Protein AF-A0A1M5SU04-F1 (afdb_monomer)

Solvent-accessible surface area (backbone atoms only — not comparable to full-atom values): 3797 Å² total; per-residue (Å²): 131,55,70,68,57,50,55,49,50,33,50,51,27,45,52,53,18,49,51,26,46,58,51,20,75,79,32,72,96,48,21,70,64,29,45,49,54,16,51,55,28,43,49,52,27,48,51,52,51,50,52,52,52,62,65,64,63,59,61,66,60,65,63,49,56,59,65,74,75,110

pLDDT: mean 87.11, std 17.92, range [49.31, 98.81]

Sequence (70 aa):
MSREAVLENVRRFRTIASLYRQTAAFRPGQSWSLLGQAKDWEYRALAELESYFNGSAQPTSARLEIAIAA

Foldseek 3Di:
DDPVVLVVLLVVLQVQLVVLCVVLVVVVVCNVVSNVSSVVSNVVSVVSVVVVVVVVVPDPVVVVVVVVVD

Organism: NCBI:txid1437360

Structure (mmCIF, N/CA/C/O backbone):
data_AF-A0A1M5SU04-F1
#
_entry.id   AF-A0A1M5SU04-F1
#
loop_
_atom_site.group_PDB
_atom_site.id
_atom_site.type_symbol
_atom_site.label_atom_id
_atom_site.label_alt_id
_atom_site.label_comp_id
_atom_site.label_asym_id
_atom_site.label_entity_id
_atom_site.label_seq_id
_atom_site.pdbx_PDB_ins_code
_atom_site.Cartn_x
_atom_site.Cartn_y
_atom_site.Cartn_z
_atom_site.occupancy
_atom_site.B_iso_or_equiv
_atom_site.auth_seq_id
_atom_site.auth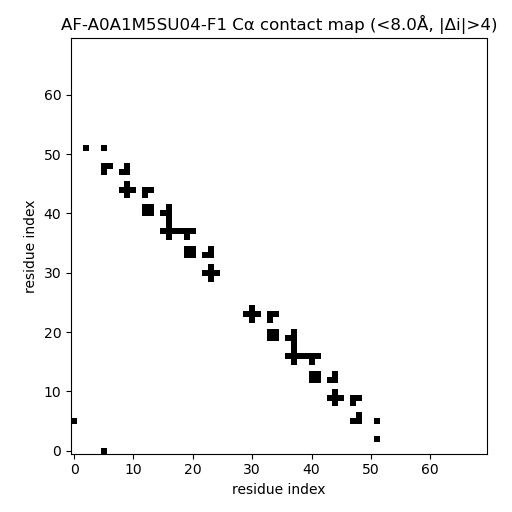_comp_id
_atom_site.auth_asym_id
_atom_site.auth_atom_id
_atom_site.pdbx_PDB_model_num
ATOM 1 N N . MET A 1 1 ? 10.950 7.106 -18.001 1.00 71.88 1 MET A N 1
ATOM 2 C CA . MET A 1 1 ? 11.256 7.610 -16.640 1.00 71.88 1 MET A CA 1
ATOM 3 C C . MET A 1 1 ? 12.610 7.077 -16.212 1.00 71.88 1 MET A C 1
ATOM 5 O O . MET A 1 1 ? 12.980 6.009 -16.685 1.00 71.88 1 MET A O 1
ATOM 9 N N . SER A 1 2 ? 13.349 7.796 -15.363 1.00 90.19 2 SER A N 1
ATOM 10 C CA . SER A 1 2 ? 14.585 7.254 -14.785 1.00 90.19 2 SER A CA 1
ATOM 11 C C . SER A 1 2 ? 14.273 6.189 -13.730 1.00 90.19 2 SER A C 1
ATOM 13 O O . SER A 1 2 ? 13.179 6.167 -13.156 1.00 90.19 2 SER A O 1
ATOM 15 N N . ARG A 1 3 ? 15.244 5.314 -13.455 1.00 90.94 3 ARG A N 1
ATOM 16 C CA . ARG A 1 3 ? 15.142 4.283 -12.414 1.00 90.94 3 ARG A CA 1
ATOM 17 C C . ARG A 1 3 ? 14.844 4.894 -11.047 1.00 90.94 3 ARG A C 1
ATOM 19 O 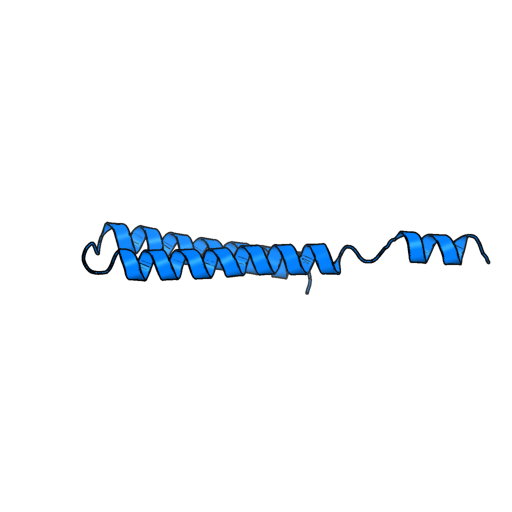O . ARG A 1 3 ? 14.046 4.358 -10.285 1.00 90.94 3 ARG A O 1
ATOM 26 N N . GLU A 1 4 ? 15.477 6.019 -10.740 1.00 95.19 4 GLU A N 1
ATOM 27 C CA . GLU A 1 4 ? 15.334 6.727 -9.471 1.00 95.19 4 GLU A CA 1
ATOM 28 C C . GLU A 1 4 ? 13.898 7.224 -9.284 1.00 95.19 4 GLU A C 1
ATOM 30 O O . GLU A 1 4 ? 13.339 7.062 -8.201 1.00 95.19 4 GLU A O 1
ATOM 35 N N . ALA A 1 5 ? 13.283 7.757 -10.347 1.00 95.19 5 ALA A N 1
ATOM 36 C CA . ALA A 1 5 ? 11.897 8.216 -10.322 1.00 95.19 5 ALA A CA 1
ATOM 37 C C . ALA A 1 5 ? 10.914 7.056 -10.092 1.00 95.19 5 ALA A C 1
ATOM 39 O O . ALA A 1 5 ? 10.018 7.168 -9.259 1.00 95.19 5 ALA A O 1
ATOM 40 N N . VAL A 1 6 ? 11.130 5.918 -10.761 1.00 95.62 6 VAL A N 1
ATOM 41 C CA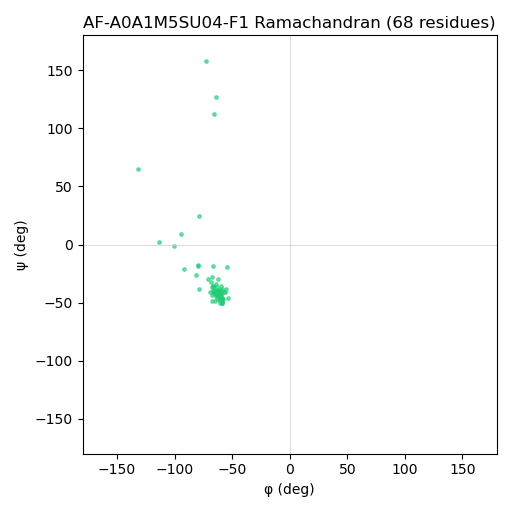 . VAL A 1 6 ? 10.319 4.700 -10.585 1.00 95.62 6 VAL A CA 1
ATOM 42 C C . VAL A 1 6 ? 10.403 4.192 -9.148 1.00 95.62 6 VAL A C 1
ATOM 44 O O . VAL A 1 6 ? 9.384 3.970 -8.498 1.00 95.62 6 VAL A O 1
ATOM 47 N N . LEU A 1 7 ? 11.617 4.045 -8.609 1.00 95.94 7 LEU A N 1
ATOM 48 C CA . LEU A 1 7 ? 11.798 3.568 -7.236 1.00 95.94 7 LEU A CA 1
ATOM 49 C C . LEU A 1 7 ? 11.203 4.537 -6.209 1.00 95.94 7 LEU A C 1
ATOM 51 O O . LEU A 1 7 ? 10.672 4.098 -5.189 1.00 95.94 7 LEU A O 1
ATOM 55 N N . GLU A 1 8 ? 11.259 5.841 -6.475 1.00 98.19 8 GLU A N 1
ATOM 56 C CA . GLU A 1 8 ? 10.634 6.849 -5.627 1.00 98.19 8 GLU A CA 1
ATOM 57 C C . GLU A 1 8 ? 9.101 6.772 -5.656 1.00 98.19 8 GLU A C 1
ATOM 59 O O . GLU A 1 8 ? 8.474 6.786 -4.594 1.00 98.19 8 GLU A O 1
ATOM 64 N N . ASN A 1 9 ? 8.490 6.595 -6.829 1.00 97.88 9 ASN A N 1
ATOM 65 C CA . ASN A 1 9 ? 7.047 6.370 -6.956 1.00 97.88 9 AS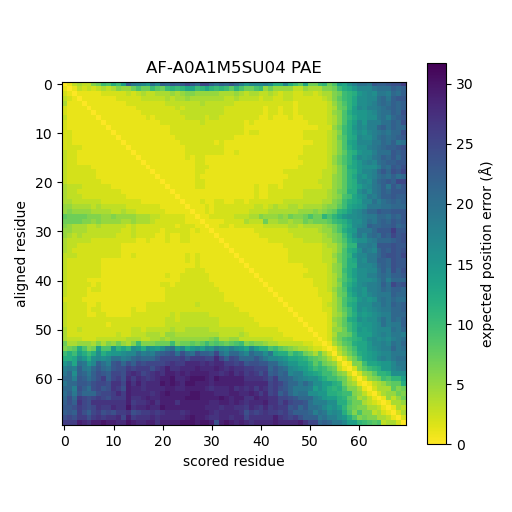N A CA 1
ATOM 66 C C . ASN A 1 9 ? 6.604 5.124 -6.179 1.00 97.88 9 ASN A C 1
ATOM 68 O O . ASN A 1 9 ? 5.668 5.181 -5.380 1.00 97.88 9 ASN A O 1
ATOM 72 N N . VAL A 1 10 ? 7.329 4.014 -6.338 1.00 98.38 10 VAL A N 1
ATOM 73 C CA . VAL A 1 10 ? 7.054 2.751 -5.636 1.00 98.38 10 VAL A CA 1
ATOM 74 C C . VAL A 1 10 ? 7.140 2.925 -4.122 1.00 98.38 10 VAL A C 1
ATOM 76 O O . VAL A 1 10 ? 6.260 2.448 -3.400 1.00 98.38 10 VAL A O 1
ATOM 79 N N . ARG A 1 11 ? 8.171 3.625 -3.626 1.00 98.44 11 ARG A N 1
ATOM 80 C CA . ARG A 1 11 ? 8.285 3.957 -2.199 1.00 98.44 11 ARG A CA 1
ATOM 81 C C . ARG A 1 11 ? 7.080 4.766 -1.729 1.00 98.44 11 ARG A C 1
ATOM 83 O O . ARG A 1 11 ? 6.453 4.377 -0.748 1.00 98.44 11 ARG A O 1
ATOM 90 N N . ARG A 1 12 ? 6.712 5.839 -2.437 1.00 98.69 12 ARG A N 1
ATOM 91 C CA . ARG A 1 12 ? 5.566 6.693 -2.077 1.00 98.69 12 ARG A CA 1
ATOM 92 C C . ARG A 1 12 ? 4.258 5.916 -2.023 1.00 98.69 12 ARG A C 1
ATOM 94 O O . ARG A 1 12 ? 3.552 6.000 -1.022 1.00 98.69 12 ARG A O 1
ATOM 101 N N . PHE A 1 13 ? 3.951 5.129 -3.050 1.00 98.75 13 PHE A N 1
ATOM 102 C CA . PHE A 1 13 ? 2.712 4.353 -3.101 1.00 98.75 13 PHE A CA 1
ATOM 103 C C . PHE A 1 13 ? 2.625 3.333 -1.957 1.00 98.75 13 PHE A C 1
ATOM 105 O O . PHE A 1 13 ? 1.595 3.250 -1.288 1.00 98.75 13 PHE A O 1
ATOM 112 N N . ARG A 1 14 ? 3.719 2.625 -1.647 1.00 98.62 14 ARG A N 1
ATOM 113 C CA . ARG A 1 14 ? 3.771 1.687 -0.509 1.00 98.62 14 ARG A CA 1
ATOM 114 C C . ARG A 1 14 ? 3.650 2.386 0.846 1.00 98.62 14 ARG A C 1
ATOM 116 O O . ARG A 1 14 ? 2.989 1.860 1.745 1.00 98.62 14 ARG A O 1
ATOM 123 N N . THR A 1 15 ? 4.241 3.571 0.996 1.00 98.81 15 THR A N 1
ATOM 124 C CA . THR A 1 15 ? 4.070 4.395 2.200 1.00 98.81 15 THR A CA 1
ATOM 125 C C . THR A 1 15 ? 2.606 4.785 2.381 1.00 98.81 15 THR A C 1
ATOM 127 O O . THR A 1 15 ? 2.053 4.579 3.459 1.00 98.81 15 THR A O 1
ATOM 130 N N . ILE A 1 16 ? 1.942 5.262 1.324 1.00 98.75 16 ILE A N 1
ATOM 131 C CA . ILE A 1 16 ? 0.519 5.626 1.371 1.00 98.75 16 ILE A CA 1
ATOM 132 C C . ILE A 1 16 ? -0.343 4.406 1.729 1.00 98.75 16 ILE A C 1
ATOM 134 O O . ILE A 1 16 ? -1.164 4.488 2.641 1.00 98.75 16 ILE A O 1
ATOM 138 N N . ALA A 1 17 ? -0.115 3.251 1.097 1.00 98.81 17 ALA A N 1
ATOM 139 C CA . ALA A 1 17 ? -0.815 2.012 1.442 1.00 98.81 17 ALA A CA 1
ATOM 140 C C . ALA A 1 17 ? -0.649 1.630 2.925 1.00 98.81 17 ALA A C 1
ATOM 142 O O . ALA A 1 17 ? -1.607 1.228 3.589 1.00 98.81 17 ALA A O 1
ATOM 143 N N . SER A 1 18 ? 0.558 1.798 3.472 1.00 98.75 18 SER A N 1
ATOM 144 C CA . SER A 1 18 ? 0.841 1.529 4.886 1.00 98.75 18 SER A CA 1
ATOM 145 C C . SER A 1 18 ? 0.074 2.473 5.814 1.00 98.75 18 SER A C 1
ATOM 147 O O . SER A 1 18 ? -0.485 2.016 6.811 1.00 98.75 18 SER A O 1
ATOM 149 N N . LEU A 1 19 ? -0.031 3.759 5.464 1.00 98.75 19 LEU A N 1
ATOM 150 C CA . LEU A 1 19 ? -0.826 4.734 6.220 1.00 98.75 19 LEU A CA 1
ATOM 151 C C . LEU A 1 19 ? -2.317 4.374 6.228 1.00 98.75 19 LEU A C 1
ATOM 153 O O . LEU A 1 19 ? -2.962 4.469 7.274 1.00 98.75 19 LEU A O 1
ATOM 157 N N . TYR A 1 20 ? -2.865 3.897 5.107 1.00 98.75 20 TYR A N 1
ATOM 158 C CA . TYR A 1 20 ? -4.249 3.419 5.055 1.00 98.75 20 TYR A CA 1
ATOM 159 C C . TYR A 1 20 ? -4.487 2.224 5.985 1.00 98.75 20 TYR A C 1
ATOM 161 O O . TYR A 1 20 ? -5.471 2.219 6.725 1.00 98.75 20 TYR A O 1
ATOM 169 N N . ARG A 1 21 ? -3.571 1.245 6.019 1.00 98.56 21 ARG A N 1
ATOM 170 C CA . ARG A 1 21 ? -3.663 0.101 6.946 1.00 98.56 21 ARG A CA 1
ATOM 171 C C . ARG A 1 21 ? -3.573 0.513 8.407 1.00 98.56 21 ARG A C 1
ATOM 173 O O . ARG A 1 21 ? -4.357 0.035 9.222 1.00 98.56 21 ARG A O 1
ATOM 180 N N . GLN A 1 22 ? -2.641 1.408 8.731 1.00 98.62 22 GLN A N 1
ATOM 181 C CA . GLN A 1 22 ? -2.519 1.956 10.082 1.00 98.62 22 GLN A CA 1
ATOM 182 C C . GLN A 1 22 ? -3.811 2.671 10.481 1.00 98.62 22 GLN A C 1
ATOM 184 O O . GLN A 1 22 ? -4.353 2.415 11.549 1.00 98.62 22 GLN A O 1
ATOM 189 N N . THR A 1 23 ? -4.368 3.491 9.588 1.00 98.38 23 THR A N 1
ATOM 190 C CA . THR A 1 23 ? -5.637 4.190 9.832 1.00 98.38 23 THR A CA 1
ATOM 191 C C . THR A 1 23 ? -6.797 3.211 10.033 1.00 98.38 23 THR A C 1
ATOM 193 O O . THR A 1 23 ? -7.615 3.414 10.931 1.00 98.38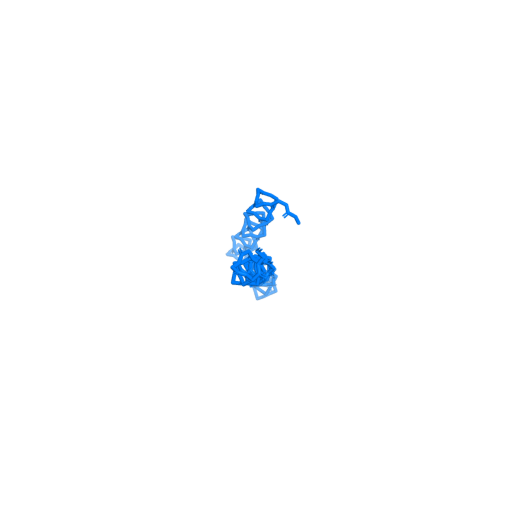 23 THR A O 1
ATOM 196 N N . ALA A 1 24 ? -6.855 2.124 9.257 1.00 98.44 24 ALA A N 1
ATOM 197 C CA . ALA A 1 24 ? -7.893 1.097 9.368 1.00 98.44 24 ALA A CA 1
ATOM 198 C C . ALA A 1 24 ? -7.921 0.427 10.753 1.00 98.44 24 ALA A C 1
ATOM 200 O O . ALA A 1 24 ? -9.005 0.166 11.277 1.00 98.44 24 ALA A O 1
ATOM 201 N N . ALA A 1 25 ? -6.754 0.225 11.378 1.00 97.88 25 ALA A N 1
ATOM 202 C CA . ALA A 1 25 ? -6.644 -0.352 12.719 1.00 97.88 25 ALA A CA 1
ATOM 203 C C . ALA A 1 25 ? -7.326 0.506 13.802 1.00 97.88 25 ALA A C 1
ATOM 205 O O . ALA A 1 25 ? -7.853 -0.031 14.773 1.00 97.88 25 ALA A O 1
ATOM 206 N N . PHE A 1 26 ? -7.376 1.829 13.612 1.00 97.75 26 PHE A N 1
ATOM 207 C CA . PHE A 1 26 ? -8.005 2.771 14.549 1.00 97.75 26 PHE A CA 1
ATOM 208 C C . PHE A 1 26 ? -9.414 3.212 14.122 1.00 97.75 26 PHE A C 1
ATOM 210 O O . PHE A 1 26 ? -10.057 4.002 14.815 1.00 97.75 26 PHE A O 1
ATOM 217 N N . ARG A 1 27 ? -9.912 2.737 12.972 1.00 96.81 27 ARG A N 1
ATOM 218 C CA . ARG A 1 27 ? -11.208 3.128 12.391 1.00 96.81 27 ARG A CA 1
ATOM 219 C C . ARG A 1 27 ? -12.018 1.890 11.974 1.00 96.81 27 ARG A C 1
ATOM 221 O O . ARG A 1 27 ? -12.301 1.729 10.787 1.00 96.81 27 ARG A O 1
ATOM 228 N N . PRO A 1 28 ? -12.449 1.028 12.917 1.00 94.19 28 PRO A N 1
ATOM 229 C CA . PRO A 1 28 ? -13.078 -0.258 12.597 1.00 94.19 28 PRO A CA 1
ATOM 230 C C . PRO A 1 28 ? -14.305 -0.133 11.677 1.00 94.19 28 PRO A C 1
ATOM 232 O O . PRO A 1 28 ? -14.436 -0.911 10.737 1.00 94.19 28 PRO A O 1
ATOM 235 N N . GLY A 1 29 ? -15.141 0.899 11.856 1.00 97.69 29 GLY A N 1
ATOM 236 C CA . GLY A 1 29 ? -16.308 1.148 10.994 1.00 97.69 29 GLY A CA 1
ATOM 237 C C . GLY A 1 29 ? -15.980 1.525 9.540 1.00 97.69 29 GLY A C 1
ATOM 238 O O . GLY A 1 29 ? -16.835 1.400 8.673 1.00 97.69 29 GLY A O 1
ATOM 239 N N . GLN A 1 30 ? -14.750 1.961 9.253 1.00 97.38 30 GLN A N 1
ATOM 240 C CA . GLN A 1 30 ? -14.274 2.298 7.902 1.00 97.38 30 GLN A CA 1
ATOM 241 C C . GLN A 1 30 ? -13.176 1.344 7.413 1.00 97.38 30 GLN A C 1
ATOM 243 O O . GLN A 1 30 ? -12.653 1.527 6.313 1.00 97.38 30 GLN A O 1
ATOM 248 N N . SER A 1 31 ? -12.827 0.326 8.209 1.00 97.38 31 SER A N 1
ATOM 249 C CA . SER A 1 31 ? -11.650 -0.520 7.994 1.00 97.38 31 SER A CA 1
ATOM 250 C C . SER A 1 31 ? -11.624 -1.125 6.591 1.00 97.38 31 SER A C 1
ATOM 252 O O . SER A 1 31 ? -10.635 -0.990 5.881 1.00 97.38 31 SER A O 1
ATOM 254 N N . TRP A 1 32 ? -12.748 -1.671 6.124 1.00 98.12 32 TRP A N 1
ATOM 255 C CA . TRP A 1 32 ? -12.854 -2.266 4.789 1.00 98.12 32 TRP A CA 1
ATOM 256 C C . TRP A 1 32 ? -12.574 -1.278 3.650 1.00 98.12 32 TRP A C 1
ATOM 258 O O . TRP A 1 32 ? -11.828 -1.605 2.730 1.00 98.12 32 TRP A O 1
ATOM 268 N N . SER A 1 33 ? -13.117 -0.059 3.724 1.00 98.38 33 SER A N 1
ATOM 269 C CA . SER A 1 33 ? -12.868 0.982 2.715 1.00 98.38 33 SER A CA 1
ATOM 270 C C . SER A 1 33 ? -11.402 1.424 2.715 1.00 98.38 33 SER A C 1
ATOM 272 O O . SER A 1 33 ? -10.784 1.567 1.660 1.00 98.38 33 SER A O 1
ATOM 274 N N . LEU A 1 34 ? -10.812 1.589 3.901 1.00 98.69 34 LEU A N 1
ATOM 275 C CA . LEU A 1 34 ? -9.408 1.972 4.053 1.00 98.69 34 LEU A CA 1
ATOM 276 C C . LEU A 1 34 ? -8.461 0.867 3.561 1.00 98.69 34 LEU A C 1
ATOM 278 O O . LEU A 1 34 ? -7.487 1.159 2.873 1.00 98.69 34 LEU A O 1
ATOM 282 N N . LEU A 1 35 ? -8.758 -0.402 3.848 1.00 98.69 35 LEU A N 1
ATOM 283 C CA . LEU A 1 35 ? -7.991 -1.544 3.342 1.00 98.69 35 LEU A CA 1
ATOM 284 C C . LEU A 1 35 ? -8.121 -1.701 1.820 1.00 98.69 35 LEU A C 1
ATOM 286 O O . LEU A 1 35 ? -7.138 -2.046 1.165 1.00 98.69 35 LEU A O 1
ATOM 290 N N . GLY A 1 36 ? -9.292 -1.400 1.250 1.00 98.56 36 GLY A N 1
ATOM 291 C CA . GLY A 1 36 ? -9.480 -1.311 -0.200 1.00 98.56 36 GLY A CA 1
ATOM 292 C C . GLY A 1 36 ? -8.565 -0.256 -0.825 1.00 98.56 36 GLY A C 1
ATOM 293 O O . GLY A 1 36 ? -7.783 -0.572 -1.718 1.00 98.56 36 GLY A O 1
ATOM 294 N N . GLN A 1 37 ? -8.559 0.959 -0.270 1.00 98.75 37 GLN A N 1
ATOM 295 C CA . GLN A 1 37 ? -7.660 2.027 -0.721 1.00 98.75 37 GLN A CA 1
ATOM 296 C C . GLN A 1 37 ? -6.181 1.637 -0.578 1.00 98.75 37 GLN A C 1
ATOM 298 O O . GLN A 1 37 ? -5.386 1.907 -1.476 1.00 98.75 37 GLN A O 1
ATOM 303 N N . ALA A 1 38 ? -5.798 0.959 0.511 1.00 98.81 38 ALA A N 1
ATOM 304 C CA . ALA A 1 38 ? -4.435 0.453 0.676 1.00 98.81 38 ALA A CA 1
ATOM 305 C C . ALA A 1 38 ? -4.038 -0.496 -0.466 1.00 98.81 38 ALA A C 1
ATOM 307 O O . ALA A 1 38 ? -2.965 -0.342 -1.049 1.00 98.81 38 ALA A O 1
ATOM 308 N N . LYS A 1 39 ? -4.916 -1.446 -0.807 1.00 98.75 39 LYS A N 1
ATOM 309 C CA . LYS A 1 39 ? -4.700 -2.401 -1.899 1.00 98.75 39 LYS A CA 1
ATOM 310 C C . LYS A 1 39 ? -4.535 -1.694 -3.247 1.00 98.75 39 LYS A C 1
ATOM 312 O O . LYS A 1 39 ? -3.639 -2.053 -4.008 1.00 98.75 39 LYS A O 1
ATOM 317 N N . ASP A 1 40 ? -5.344 -0.676 -3.529 1.00 98.75 40 ASP A N 1
ATOM 318 C CA . ASP A 1 40 ? -5.256 0.077 -4.786 1.00 98.75 40 ASP A CA 1
ATOM 319 C C . ASP A 1 40 ? -3.902 0.786 -4.935 1.00 98.75 40 ASP A C 1
ATOM 321 O O . ASP A 1 40 ? -3.310 0.800 -6.018 1.00 98.75 40 ASP A O 1
ATOM 325 N N . TRP A 1 41 ? -3.366 1.342 -3.845 1.00 98.75 41 TRP A N 1
ATOM 326 C CA . TRP A 1 41 ? -2.029 1.940 -3.846 1.00 98.75 41 TRP A CA 1
ATOM 327 C C . TRP A 1 41 ? -0.916 0.908 -4.035 1.00 98.75 41 TRP A C 1
ATOM 329 O O . TRP A 1 41 ? 0.052 1.178 -4.746 1.00 98.75 41 TRP A O 1
ATOM 339 N N . GLU A 1 42 ? -1.049 -0.289 -3.467 1.00 98.69 42 GLU A N 1
ATOM 340 C CA . GLU A 1 42 ? -0.090 -1.368 -3.724 1.00 98.69 42 GLU A CA 1
ATOM 341 C C . GLU A 1 42 ? -0.111 -1.837 -5.168 1.00 98.69 42 GLU A C 1
ATOM 343 O O . GLU A 1 42 ? 0.952 -2.039 -5.754 1.00 98.69 42 GLU A O 1
ATOM 348 N N . TYR A 1 43 ? -1.298 -1.945 -5.761 1.00 98.56 43 TYR A N 1
ATOM 349 C CA . TYR A 1 43 ? -1.432 -2.283 -7.170 1.00 98.56 43 TYR A CA 1
ATOM 350 C C . TYR A 1 43 ? -0.737 -1.248 -8.061 1.00 98.56 43 TYR A C 1
ATOM 352 O O . TYR A 1 43 ? 0.007 -1.619 -8.963 1.00 98.56 43 TYR A O 1
ATOM 360 N N . ARG A 1 44 ? -0.876 0.051 -7.760 1.00 98.50 44 ARG A N 1
ATOM 361 C CA . ARG A 1 44 ? -0.134 1.114 -8.464 1.00 98.50 44 ARG A CA 1
ATOM 362 C C . ARG A 1 44 ? 1.383 0.957 -8.323 1.00 98.50 44 ARG A C 1
ATOM 364 O O . ARG A 1 44 ? 2.104 1.178 -9.287 1.00 98.50 44 ARG A O 1
ATOM 371 N N . ALA A 1 45 ? 1.873 0.553 -7.149 1.00 98.38 45 ALA A N 1
ATOM 372 C CA . ALA A 1 45 ? 3.298 0.292 -6.932 1.00 98.38 45 ALA A CA 1
ATOM 373 C C . ALA A 1 45 ? 3.809 -0.910 -7.737 1.00 98.38 45 ALA A C 1
ATOM 375 O O . ALA A 1 45 ? 4.926 -0.869 -8.251 1.00 98.38 45 ALA A O 1
ATOM 376 N N . LEU A 1 46 ? 3.005 -1.969 -7.848 1.00 97.94 46 LEU A N 1
ATOM 377 C CA . LEU A 1 46 ? 3.326 -3.131 -8.675 1.00 97.94 46 LEU A CA 1
ATOM 378 C C . LEU A 1 46 ? 3.314 -2.771 -10.161 1.00 97.94 46 LEU A C 1
ATOM 380 O O . LEU A 1 46 ? 4.306 -3.018 -10.837 1.00 97.94 46 LEU A O 1
ATOM 384 N N . ALA A 1 47 ? 2.265 -2.097 -10.635 1.00 96.81 47 ALA A N 1
ATOM 385 C CA . ALA A 1 47 ? 2.144 -1.667 -12.025 1.00 96.81 47 ALA A CA 1
ATOM 386 C C . ALA A 1 47 ? 3.303 -0.751 -12.461 1.00 96.81 47 ALA A C 1
ATOM 388 O O . ALA A 1 47 ? 3.810 -0.877 -13.573 1.00 96.81 47 ALA A O 1
ATOM 389 N N . GLU A 1 48 ? 3.767 0.140 -11.579 1.00 96.25 48 GLU A N 1
ATOM 390 C CA . GLU A 1 48 ? 4.929 1.002 -11.832 1.00 96.25 48 GLU A CA 1
ATOM 391 C C . GLU A 1 48 ? 6.221 0.181 -12.019 1.00 96.25 48 GLU A C 1
ATOM 393 O O . GLU A 1 48 ? 6.992 0.432 -12.950 1.00 96.25 48 GLU A O 1
ATOM 398 N N . LEU A 1 49 ? 6.447 -0.833 -11.171 1.00 95.38 49 LEU A N 1
ATOM 399 C CA . LEU A 1 49 ? 7.586 -1.748 -11.309 1.00 95.38 49 LEU A CA 1
ATOM 400 C C . LEU A 1 49 ? 7.484 -2.581 -12.587 1.00 95.38 49 LEU A C 1
ATOM 402 O O . LEU A 1 49 ? 8.454 -2.662 -13.338 1.00 95.38 49 LEU A O 1
ATOM 406 N N . GLU A 1 50 ? 6.325 -3.183 -12.842 1.00 95.25 50 GLU A N 1
ATOM 407 C CA . GLU A 1 50 ? 6.072 -4.007 -14.025 1.00 95.25 50 GLU A CA 1
ATOM 408 C C . GLU A 1 50 ? 6.283 -3.208 -15.311 1.00 95.25 50 GLU A C 1
ATOM 410 O O . GLU A 1 50 ? 6.997 -3.657 -16.202 1.00 95.25 50 GLU A O 1
ATOM 415 N N . SE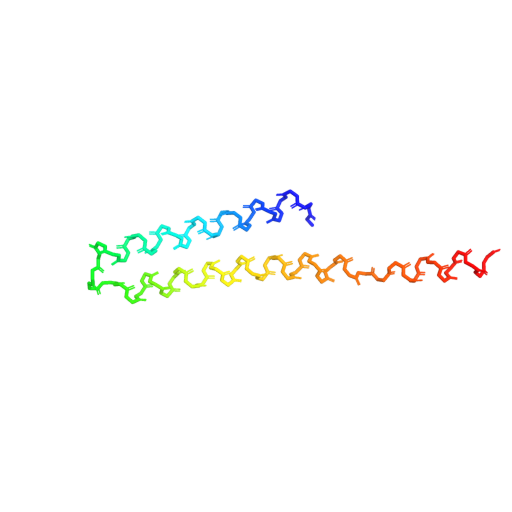R A 1 51 ? 5.746 -1.988 -15.387 1.00 92.00 51 SER A N 1
ATOM 416 C CA . SER A 1 51 ? 5.938 -1.090 -16.528 1.00 92.00 51 SER A CA 1
ATOM 417 C C . SER A 1 51 ? 7.416 -0.756 -16.754 1.00 92.00 51 SER A C 1
ATOM 419 O O . SER A 1 51 ? 7.899 -0.800 -17.887 1.00 92.00 51 SER A O 1
ATOM 421 N N . TYR A 1 52 ? 8.167 -0.464 -15.687 1.00 91.12 52 TYR A N 1
ATOM 422 C CA . TYR A 1 52 ? 9.601 -0.194 -15.791 1.00 91.12 52 TYR A CA 1
ATOM 423 C C . TYR A 1 52 ? 10.384 -1.409 -16.302 1.00 91.12 52 TYR A C 1
ATOM 425 O O . TYR A 1 52 ? 11.201 -1.270 -17.215 1.00 91.12 52 TYR A O 1
ATOM 433 N N . PHE A 1 53 ? 10.120 -2.600 -15.759 1.00 88.00 53 PHE A N 1
ATOM 434 C CA . PHE A 1 53 ? 10.821 -3.812 -16.179 1.00 88.00 53 PHE A CA 1
ATOM 435 C C . PHE A 1 53 ? 10.436 -4.248 -17.596 1.00 88.00 53 PHE A C 1
ATOM 437 O O . PHE A 1 53 ? 11.328 -4.554 -18.387 1.00 88.00 53 PHE A O 1
ATOM 444 N N . ASN A 1 54 ? 9.157 -4.175 -17.963 1.00 89.25 54 ASN A N 1
ATOM 445 C CA . ASN A 1 54 ? 8.681 -4.506 -19.307 1.00 89.25 54 ASN A CA 1
ATOM 446 C C . ASN A 1 54 ? 9.203 -3.522 -20.366 1.00 89.25 54 ASN A C 1
ATOM 448 O O . ASN A 1 54 ? 9.537 -3.938 -21.471 1.00 89.25 54 ASN A O 1
ATOM 452 N N . GLY A 1 55 ? 9.343 -2.235 -20.029 1.00 74.56 55 GLY A N 1
ATOM 453 C CA . GLY A 1 55 ? 9.993 -1.247 -20.896 1.00 74.56 55 GLY A CA 1
ATOM 454 C C . GLY A 1 55 ? 11.513 -1.430 -20.997 1.00 74.56 55 GLY A C 1
ATOM 455 O O . GLY A 1 55 ? 12.104 -1.119 -22.026 1.00 74.56 55 GLY A O 1
ATOM 456 N N . SER A 1 56 ? 12.156 -1.962 -19.952 1.00 61.44 56 SER A N 1
ATOM 457 C CA . SER A 1 56 ? 13.594 -2.277 -19.958 1.00 61.44 56 SER A CA 1
ATOM 458 C C . SER A 1 56 ? 13.938 -3.592 -20.669 1.00 61.44 56 SER A C 1
ATOM 460 O O . SER A 1 56 ? 15.085 -3.788 -21.062 1.00 61.44 56 SER A O 1
ATOM 462 N N . ALA A 1 57 ? 12.949 -4.467 -20.879 1.00 58.75 57 ALA A N 1
ATOM 463 C CA . ALA A 1 57 ? 13.065 -5.737 -21.598 1.00 58.75 57 ALA A CA 1
ATOM 464 C C . ALA A 1 57 ? 13.062 -5.566 -23.130 1.00 58.75 57 ALA A C 1
ATOM 466 O O . ALA A 1 57 ? 12.709 -6.483 -23.872 1.00 58.75 57 ALA A O 1
ATOM 467 N N . GLN A 1 58 ? 13.462 -4.393 -23.625 1.00 52.38 58 GLN A N 1
ATOM 468 C CA . GLN A 1 58 ? 13.768 -4.223 -25.037 1.00 52.38 58 GLN A CA 1
ATOM 469 C C . GLN A 1 58 ? 14.979 -5.109 -25.364 1.00 52.38 58 GLN A C 1
ATOM 471 O O . GLN A 1 58 ? 15.986 -5.027 -24.654 1.00 52.38 58 GLN A O 1
ATOM 476 N N . PRO A 1 59 ? 14.911 -5.981 -26.387 1.00 49.88 59 PRO A N 1
ATOM 477 C CA . PRO A 1 59 ? 15.913 -7.015 -26.555 1.00 49.88 59 PRO A CA 1
ATOM 478 C C . PRO A 1 59 ? 17.258 -6.370 -26.875 1.00 49.88 59 PRO A C 1
ATOM 480 O O . PRO A 1 59 ? 17.475 -5.838 -27.963 1.00 49.88 59 PRO A O 1
ATOM 483 N N . THR A 1 60 ? 18.204 -6.480 -25.948 1.00 54.78 60 THR A N 1
ATOM 484 C CA . THR A 1 60 ? 19.632 -6.309 -26.229 1.00 54.78 60 THR A CA 1
ATOM 485 C C . THR A 1 60 ? 20.097 -7.238 -27.356 1.00 54.78 60 THR A C 1
ATOM 487 O O . THR A 1 60 ? 21.088 -6.928 -28.013 1.00 54.78 60 THR A O 1
ATOM 490 N N . SER A 1 61 ? 19.348 -8.308 -27.664 1.00 53.09 61 SER A N 1
ATOM 491 C CA . SER A 1 61 ? 19.590 -9.163 -28.831 1.00 53.09 61 SER A CA 1
ATOM 492 C C . SER A 1 61 ? 19.427 -8.430 -30.167 1.00 53.09 61 SER A C 1
ATOM 4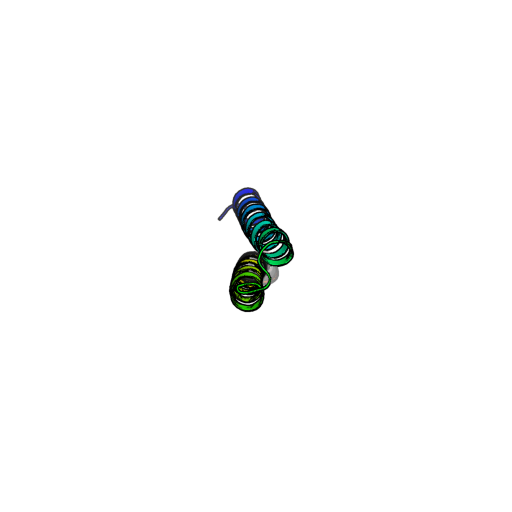94 O O . SER A 1 61 ? 20.248 -8.635 -31.051 1.00 53.09 61 SER A O 1
ATOM 496 N N . ALA A 1 62 ? 18.477 -7.498 -30.310 1.00 50.62 62 ALA A N 1
ATOM 497 C CA . ALA A 1 62 ? 18.296 -6.755 -31.564 1.00 50.62 62 ALA A CA 1
ATOM 498 C C . ALA A 1 62 ? 19.481 -5.819 -31.869 1.00 50.62 62 ALA A C 1
ATOM 500 O O . ALA A 1 62 ? 19.788 -5.539 -33.024 1.00 50.62 62 ALA A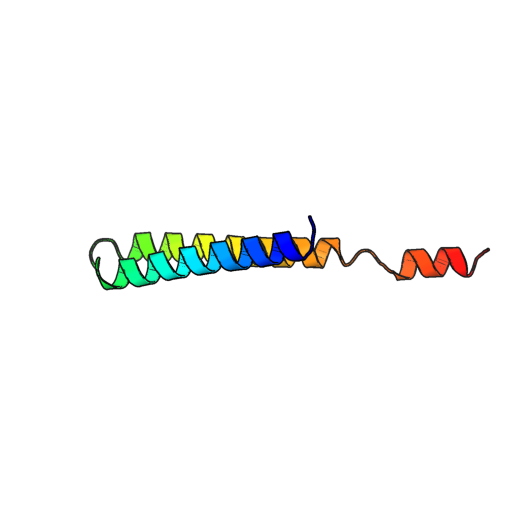 O 1
ATOM 501 N N . ARG A 1 63 ? 20.179 -5.349 -30.827 1.00 52.41 63 ARG A N 1
ATOM 502 C CA . ARG A 1 63 ? 21.369 -4.498 -30.966 1.00 52.41 63 ARG A CA 1
ATOM 503 C C . ARG A 1 63 ? 22.641 -5.303 -31.255 1.00 52.41 63 ARG A C 1
ATOM 505 O O . ARG A 1 63 ? 23.556 -4.765 -31.867 1.00 52.41 63 ARG A O 1
ATOM 512 N N . LEU A 1 64 ? 22.687 -6.569 -30.834 1.00 52.22 64 LEU A N 1
ATOM 513 C CA . LEU A 1 64 ? 23.782 -7.497 -31.132 1.00 52.22 64 LEU A CA 1
ATOM 514 C C . LEU A 1 64 ? 23.671 -8.079 -32.549 1.00 52.22 64 LEU A C 1
ATOM 516 O O . LEU A 1 64 ? 24.681 -8.158 -33.235 1.00 52.22 64 LEU A O 1
ATOM 520 N N . GLU A 1 65 ? 22.464 -8.391 -33.027 1.00 53.72 65 GLU A N 1
ATOM 521 C CA . GLU A 1 65 ? 22.234 -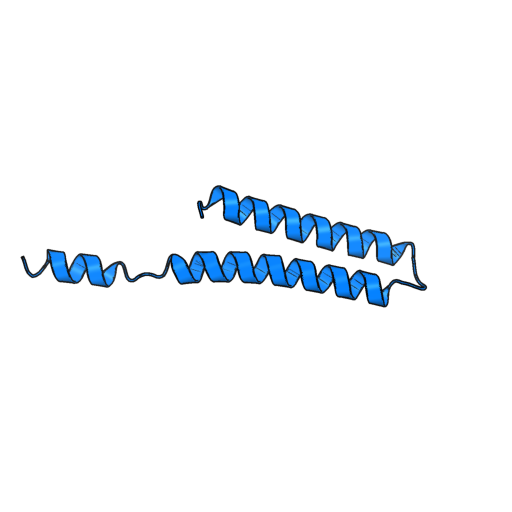8.902 -34.391 1.00 53.72 65 GLU A CA 1
ATOM 522 C C . GLU A 1 65 ? 22.687 -7.903 -35.474 1.00 53.72 65 GLU A C 1
ATOM 524 O O . GLU A 1 65 ? 23.361 -8.280 -36.429 1.00 53.72 65 GLU A O 1
ATOM 529 N N . ILE A 1 66 ? 22.408 -6.606 -35.289 1.00 56.62 66 ILE A N 1
ATOM 530 C CA . ILE A 1 66 ? 22.839 -5.546 -36.221 1.00 56.62 66 ILE A CA 1
ATOM 531 C C . ILE A 1 66 ? 24.364 -5.351 -36.196 1.00 56.62 66 ILE A C 1
ATOM 533 O O . ILE A 1 66 ? 24.955 -5.015 -37.216 1.00 56.62 66 ILE A O 1
ATOM 537 N N . ALA A 1 67 ? 25.013 -5.570 -35.049 1.00 55.34 67 ALA A N 1
ATOM 538 C CA . ALA A 1 67 ? 26.460 -5.402 -34.900 1.00 55.34 67 ALA A CA 1
ATOM 539 C C . ALA A 1 67 ? 27.280 -6.590 -35.437 1.00 55.34 67 ALA A C 1
ATOM 541 O O . ALA A 1 67 ? 28.472 -6.436 -35.665 1.00 55.34 67 ALA A O 1
ATOM 542 N N . ILE A 1 68 ? 26.664 -7.763 -35.617 1.00 55.84 68 ILE A N 1
ATOM 543 C CA . ILE A 1 68 ? 27.314 -8.956 -36.188 1.00 55.84 68 ILE A CA 1
ATOM 544 C C . ILE A 1 68 ? 27.120 -9.014 -37.716 1.00 55.84 68 ILE A C 1
ATOM 546 O O . ILE A 1 68 ? 27.893 -9.667 -38.412 1.00 55.84 68 ILE A O 1
ATOM 550 N N . ALA A 1 69 ? 26.112 -8.316 -38.250 1.00 54.62 69 ALA A N 1
ATOM 551 C CA . ALA A 1 69 ? 25.792 -8.277 -39.678 1.00 54.62 69 ALA A CA 1
ATOM 552 C C . ALA A 1 69 ? 26.415 -7.090 -40.455 1.00 54.62 69 ALA A C 1
ATOM 554 O O . ALA A 1 69 ? 26.053 -6.886 -41.615 1.00 54.62 69 ALA A O 1
ATOM 555 N N . ALA A 1 70 ? 27.315 -6.311 -39.839 1.00 49.31 70 ALA A N 1
ATOM 556 C CA . ALA A 1 70 ? 28.020 -5.163 -40.429 1.00 49.31 70 ALA A CA 1
ATOM 557 C C . ALA A 1 70 ? 29.539 -5.371 -40.389 1.00 49.31 70 ALA A C 1
ATOM 559 O O . ALA A 1 70 ? 30.205 -4.961 -41.366 1.00 49.31 70 ALA A O 1
#

Radius of gyration: 18.99 Å; Cα contacts (8 Å, |Δi|>4): 46; chains: 1; bounding box: 44×17×55 Å

Secondary structure (DSSP, 8-state):
--HHHHHHHHHHHHHHHHHHHHHHHH-GGGHHHHHHHHHHHHHHHHHHHHHHHHHH-S-HHHHHHHHH--

Mean predicted aligned error: 8.59 Å

Nearest PDB structures (foldseek):
  1wp7-assembly1_A  TM=8.544E-01  e=3.181E+00  Henipavirus nipahense
  1wp8-assembly1_B  TM=8.132E-01  e=3.181E+00  Henipavirus hendraense